Protein AF-A0A6G9ZBR4-F1 (afdb_monomer_lite)

Sequence (148 aa):
MLVAADGVGSAIRARRLPHARVVDSGIRLIYGRVPLTSELRGALPEVMFSVFNSIVGPGHRLVGIAPVQYREPPHIAASRLAPEVALEPAEDGLAATLAAAMTDAADGRPLPDALGAYEQSMIEEGFRMVRLSAANGTRTLAAEPLPE

Secondary structure (DSSP, 8-state):
-------TT-HHHHHH-TT------S-----------HHHHHHS-GGGGTS-EEEE-STT-EEEE-----SS-HHHHHHHH-TTS------THHHHHHHHHHHHHHTT--HHHHHHHHHHHHHHHHHHHHHHHHHHHHHHH-PPPPP-

Foldseek 3Di:
DDDFPPPPPTPCCCPPPVVDDDDDPVDDDQDFAADCDPVVVVVDDPVQQVDWDWDADPPRDIDIDHDDDDPDFVQVVCCVPPVLQDDDRPDRVLVVLVVVLVVCVVVPDPNVVSVVSSVVVCVVVVVVVVQSVQSSCCRPVVDDHDDD

Structure (mmCIF, N/CA/C/O backbone):
data_AF-A0A6G9ZBR4-F1
#
_entry.id   AF-A0A6G9ZBR4-F1
#
loop_
_atom_site.group_PDB
_atom_site.id
_atom_site.type_symbol
_atom_site.label_atom_id
_atom_site.label_alt_id
_atom_site.label_comp_id
_atom_site.label_asym_id
_atom_site.label_entity_id
_atom_site.label_seq_id
_atom_site.pdbx_PDB_ins_code
_atom_site.Cartn_x
_atom_site.Cartn_y
_atom_site.Cartn_z
_atom_site.occupancy
_atom_site.B_iso_or_equiv
_atom_site.auth_seq_id
_atom_site.auth_comp_id
_atom_site.auth_asym_id
_atom_site.auth_atom_id
_atom_site.pdbx_PDB_model_num
ATOM 1 N N . MET A 1 1 ? 17.440 -13.231 -21.142 1.00 80.31 1 MET A N 1
ATOM 2 C CA . MET A 1 1 ? 16.169 -13.499 -20.429 1.00 80.31 1 MET A CA 1
ATOM 3 C C . MET A 1 1 ? 15.408 -12.185 -20.324 1.00 80.31 1 MET A C 1
ATOM 5 O O . MET A 1 1 ? 16.062 -11.178 -20.102 1.00 80.31 1 MET A O 1
ATOM 9 N N . LEU A 1 2 ? 14.087 -12.174 -20.528 1.00 87.94 2 LEU A N 1
ATOM 10 C CA . LEU A 1 2 ? 13.245 -10.978 -20.376 1.00 87.94 2 LEU A CA 1
ATOM 11 C C . LEU A 1 2 ? 12.279 -11.197 -19.206 1.00 87.94 2 LEU A C 1
ATOM 13 O O . LEU A 1 2 ? 11.573 -12.203 -19.197 1.00 87.94 2 LEU A O 1
ATOM 17 N N . VAL A 1 3 ? 12.236 -10.256 -18.261 1.00 91.50 3 VAL A N 1
ATOM 18 C CA . VAL A 1 3 ? 11.276 -10.226 -17.146 1.00 91.50 3 VAL A CA 1
ATOM 19 C C . VAL A 1 3 ? 10.461 -8.940 -17.268 1.00 91.50 3 VAL A C 1
ATOM 21 O O . VAL A 1 3 ? 11.032 -7.855 -17.290 1.00 91.50 3 VAL A O 1
ATOM 24 N N . ALA A 1 4 ? 9.139 -9.059 -17.393 1.00 90.31 4 ALA A N 1
ATOM 25 C CA . ALA A 1 4 ? 8.232 -7.918 -17.509 1.00 90.31 4 ALA A CA 1
ATOM 26 C C . ALA A 1 4 ? 7.680 -7.545 -16.125 1.00 90.31 4 ALA A C 1
ATOM 28 O O . ALA A 1 4 ? 6.826 -8.250 -15.591 1.00 90.31 4 ALA A O 1
ATOM 29 N N . ALA A 1 5 ? 8.192 -6.456 -15.548 1.00 89.62 5 ALA A N 1
ATOM 30 C CA . ALA A 1 5 ? 7.747 -5.883 -14.274 1.00 89.62 5 ALA A CA 1
ATOM 31 C C . ALA A 1 5 ? 7.080 -4.502 -14.470 1.00 89.62 5 ALA A C 1
ATOM 33 O O . ALA A 1 5 ? 7.154 -3.637 -13.606 1.00 89.62 5 ALA A O 1
ATOM 34 N N . ASP A 1 6 ? 6.421 -4.292 -15.615 1.00 88.69 6 ASP A N 1
ATOM 35 C CA . ASP A 1 6 ? 5.806 -3.031 -16.066 1.00 88.69 6 ASP A CA 1
ATOM 36 C C . ASP A 1 6 ? 4.345 -2.836 -15.589 1.00 88.69 6 ASP A C 1
ATOM 38 O O . ASP A 1 6 ? 3.573 -2.069 -16.164 1.00 88.69 6 ASP A O 1
ATOM 42 N N . GLY A 1 7 ? 3.959 -3.522 -14.507 1.00 88.56 7 GLY A N 1
ATOM 43 C CA . GLY A 1 7 ? 2.717 -3.280 -13.765 1.00 88.56 7 GLY A CA 1
ATOM 44 C C . GLY A 1 7 ? 1.410 -3.700 -14.458 1.00 88.56 7 GLY A C 1
ATOM 45 O O . GLY A 1 7 ? 1.378 -4.415 -15.462 1.00 88.56 7 GLY A O 1
ATOM 46 N N . VAL A 1 8 ? 0.274 -3.263 -13.894 1.00 90.75 8 VAL A N 1
ATOM 47 C CA . VAL A 1 8 ? -1.073 -3.653 -14.366 1.00 90.75 8 VAL A CA 1
ATOM 48 C C . VAL A 1 8 ? -1.355 -3.184 -15.802 1.00 90.75 8 VAL A C 1
ATOM 50 O O . VAL A 1 8 ? -2.061 -3.870 -16.543 1.00 90.75 8 VAL A O 1
ATOM 53 N N . GLY A 1 9 ? -0.734 -2.084 -16.236 1.00 90.69 9 GLY A N 1
ATOM 54 C CA . GLY A 1 9 ? -0.820 -1.533 -17.593 1.00 90.69 9 GLY A CA 1
ATOM 55 C C . GLY A 1 9 ? 0.139 -2.151 -18.619 1.00 90.69 9 GLY A C 1
ATOM 56 O O . GLY A 1 9 ? 0.270 -1.599 -19.705 1.00 90.69 9 GLY A O 1
ATOM 57 N N . SER A 1 10 ? 0.803 -3.267 -18.293 1.00 94.88 10 SER A N 1
ATOM 58 C CA . SER A 1 10 ? 1.904 -3.853 -19.074 1.00 94.88 10 SER A CA 1
ATOM 59 C C . SER A 1 10 ? 1.690 -3.887 -20.596 1.00 94.88 10 SER A C 1
ATOM 61 O O . SER A 1 10 ? 0.825 -4.606 -21.120 1.00 94.88 10 SER A O 1
ATOM 63 N N . ALA A 1 11 ? 2.553 -3.169 -21.321 1.00 94.81 11 ALA A N 1
ATOM 64 C CA . ALA A 1 11 ? 2.604 -3.187 -22.782 1.00 94.81 11 ALA A CA 1
ATOM 65 C C . ALA A 1 11 ? 3.197 -4.507 -23.299 1.00 94.81 11 ALA A C 1
ATOM 67 O O . ALA A 1 11 ? 2.829 -4.989 -24.377 1.00 94.81 11 ALA A O 1
ATOM 68 N N . ILE A 1 12 ? 4.089 -5.128 -22.517 1.00 95.44 12 ILE A N 1
ATOM 69 C CA . ILE A 1 12 ? 4.671 -6.429 -22.855 1.00 95.44 12 ILE A CA 1
ATOM 70 C C . ILE A 1 12 ? 3.594 -7.515 -22.793 1.00 95.44 12 ILE A C 1
ATOM 72 O O . ILE A 1 12 ? 3.470 -8.293 -23.744 1.00 95.44 12 ILE A O 1
ATOM 76 N N . ARG A 1 13 ? 2.767 -7.540 -21.736 1.00 95.94 13 ARG A N 1
ATOM 77 C CA . ARG A 1 13 ? 1.631 -8.468 -21.616 1.00 95.94 13 ARG A CA 1
ATOM 78 C C . ARG A 1 13 ? 0.678 -8.316 -22.796 1.00 95.94 13 ARG A C 1
ATOM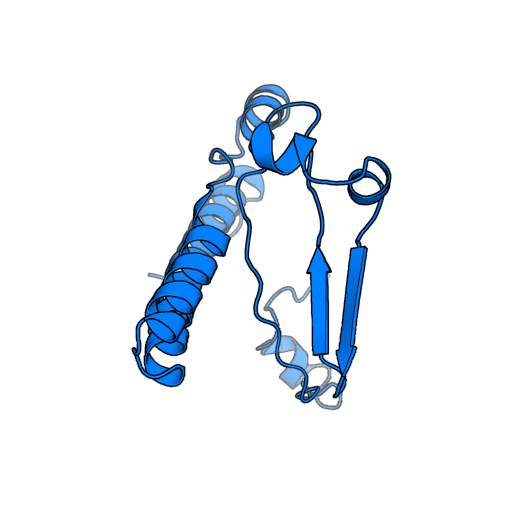 80 O O . ARG A 1 13 ? 0.313 -9.323 -23.393 1.00 95.94 13 ARG A O 1
ATOM 87 N N . ALA A 1 14 ? 0.338 -7.083 -23.180 1.00 95.25 14 ALA A N 1
ATOM 88 C CA . ALA A 1 14 ? -0.561 -6.827 -24.306 1.00 95.25 14 ALA A CA 1
ATOM 89 C C . ALA A 1 14 ? -0.072 -7.460 -25.625 1.00 95.25 14 ALA A C 1
ATOM 91 O O . ALA A 1 14 ? -0.885 -7.934 -26.415 1.00 95.25 14 ALA A O 1
ATOM 92 N N . ARG A 1 15 ? 1.250 -7.520 -25.852 1.00 95.25 15 ARG A N 1
ATOM 93 C CA . ARG A 1 15 ? 1.848 -8.124 -27.058 1.00 95.25 15 ARG A CA 1
ATOM 94 C C . ARG A 1 15 ? 2.095 -9.627 -26.941 1.00 95.25 15 ARG A C 1
ATOM 96 O O . ARG A 1 15 ? 1.969 -10.342 -27.929 1.00 95.25 15 ARG A O 1
ATOM 103 N N . ARG A 1 16 ? 2.517 -10.106 -25.768 1.00 95.94 16 ARG A N 1
ATOM 104 C CA . ARG A 1 16 ? 2.980 -11.493 -25.573 1.00 95.94 16 ARG A CA 1
ATOM 105 C C . ARG A 1 16 ? 1.887 -12.435 -25.077 1.00 95.94 16 ARG A C 1
ATOM 107 O O . ARG A 1 16 ? 1.945 -13.621 -25.379 1.00 95.94 16 ARG A O 1
ATOM 114 N N . LEU A 1 17 ? 0.904 -11.920 -24.343 1.00 95.81 17 LEU A N 1
ATOM 115 C CA . LEU A 1 17 ? -0.199 -12.674 -23.743 1.00 95.81 17 LEU A CA 1
ATOM 116 C C . LEU A 1 17 ? -1.531 -11.919 -23.929 1.00 95.81 17 LEU A C 1
ATOM 118 O O . LEU A 1 17 ? -2.180 -11.565 -22.946 1.00 95.81 17 LEU A O 1
ATOM 122 N N . PRO A 1 18 ? -1.982 -11.665 -25.172 1.00 94.50 18 PRO A N 1
ATOM 123 C CA . PRO A 1 18 ? -3.174 -10.844 -25.439 1.00 94.50 18 PRO A CA 1
ATOM 124 C C . PRO A 1 18 ? -4.484 -11.438 -24.886 1.00 94.50 18 PRO A C 1
ATOM 126 O O . PRO A 1 18 ? -5.484 -10.737 -24.728 1.00 94.50 18 PRO A O 1
ATOM 129 N N . HIS A 1 19 ? -4.493 -12.736 -24.584 1.00 96.19 19 HIS A N 1
ATOM 130 C CA . HIS A 1 19 ? -5.607 -13.422 -23.931 1.00 96.19 19 HIS A CA 1
ATOM 131 C C . HIS A 1 19 ? -5.650 -13.179 -22.409 1.00 96.19 19 HIS A C 1
ATOM 133 O O . HIS A 1 19 ? -6.713 -13.318 -21.810 1.00 96.19 19 HIS A O 1
ATOM 139 N N . ALA A 1 20 ? -4.536 -12.781 -21.782 1.00 94.75 20 ALA A N 1
ATOM 140 C CA . ALA A 1 20 ? -4.464 -12.450 -20.361 1.00 94.75 20 ALA A CA 1
ATOM 141 C C . ALA A 1 20 ? -4.936 -11.006 -20.130 1.00 94.75 20 ALA A C 1
ATOM 143 O O . ALA A 1 20 ? -4.165 -10.043 -20.199 1.00 94.75 20 ALA A O 1
ATOM 144 N N . ARG A 1 21 ? -6.240 -10.858 -19.892 1.00 92.69 21 ARG A N 1
ATOM 145 C CA . ARG A 1 21 ? -6.903 -9.560 -19.723 1.00 92.69 21 ARG A CA 1
ATOM 146 C C . ARG A 1 21 ? -6.948 -9.146 -18.255 1.00 92.69 21 ARG A C 1
ATOM 148 O O . ARG A 1 21 ? -7.127 -9.983 -17.376 1.00 92.69 21 ARG A O 1
ATOM 155 N N . VAL A 1 22 ? -6.831 -7.842 -18.011 1.00 93.38 22 VAL A N 1
ATOM 156 C CA . VAL A 1 22 ? -7.192 -7.248 -16.717 1.00 93.38 22 VAL A CA 1
ATOM 157 C C . VAL A 1 22 ? -8.712 -7.227 -16.639 1.00 93.38 22 VAL A C 1
ATOM 159 O O . VAL A 1 22 ? -9.372 -6.805 -17.588 1.00 93.38 22 VAL A O 1
ATOM 162 N N . VAL A 1 23 ? -9.256 -7.705 -15.527 1.00 93.69 23 VAL A N 1
ATOM 163 C CA . VAL A 1 23 ? -10.697 -7.772 -15.283 1.00 93.69 23 VAL A CA 1
ATOM 164 C C . VAL A 1 23 ? -10.975 -7.067 -13.963 1.00 93.69 23 VAL A C 1
ATOM 166 O O . VAL A 1 23 ? -10.297 -7.340 -12.973 1.00 93.69 23 VAL A O 1
ATOM 169 N N . ASP A 1 24 ? -11.947 -6.153 -13.957 1.00 90.56 24 ASP A N 1
ATOM 170 C CA . ASP A 1 24 ? -12.454 -5.557 -12.719 1.00 90.56 24 ASP A CA 1
ATOM 171 C C . ASP A 1 24 ? -13.207 -6.633 -11.930 1.00 90.56 24 ASP A C 1
ATOM 173 O O . ASP A 1 24 ? -14.145 -7.248 -12.438 1.00 90.56 24 ASP A O 1
ATOM 177 N N . SER A 1 25 ? -12.787 -6.873 -10.689 1.00 89.00 25 SER A N 1
ATOM 178 C CA . SER A 1 25 ? -13.421 -7.853 -9.805 1.00 89.00 25 SER A CA 1
ATOM 179 C C . SER A 1 25 ? -14.761 -7.373 -9.243 1.00 89.00 25 SER A C 1
ATOM 181 O O . SER A 1 25 ? -15.457 -8.147 -8.591 1.00 89.00 25 SER A O 1
ATOM 183 N N . GLY A 1 26 ? -15.107 -6.094 -9.428 1.00 85.19 26 GLY A N 1
ATOM 184 C CA . GLY A 1 26 ? -16.252 -5.450 -8.782 1.00 85.19 26 GLY A CA 1
ATOM 185 C C . GLY A 1 26 ? -16.031 -5.171 -7.290 1.00 85.19 26 GLY A C 1
ATOM 186 O O . GLY A 1 26 ? -16.868 -4.534 -6.654 1.00 85.19 26 GLY A O 1
ATOM 187 N N . ILE A 1 27 ? -14.899 -5.603 -6.725 1.00 82.50 27 ILE A N 1
ATOM 188 C CA . ILE A 1 27 ? -14.513 -5.319 -5.344 1.00 82.50 27 ILE A CA 1
ATOM 189 C C . ILE A 1 27 ? -13.912 -3.915 -5.298 1.00 82.50 27 ILE A C 1
ATOM 191 O O . ILE A 1 27 ? -13.142 -3.511 -6.174 1.00 82.50 27 ILE A O 1
ATOM 195 N N . ARG A 1 28 ? -14.264 -3.157 -4.263 1.00 81.12 28 ARG A N 1
ATOM 196 C CA . ARG A 1 28 ? -13.645 -1.871 -3.945 1.00 81.12 28 ARG A CA 1
ATOM 197 C C . ARG A 1 28 ? -12.993 -1.998 -2.578 1.00 81.12 28 ARG A C 1
ATOM 199 O O . ARG A 1 28 ? -13.621 -2.488 -1.643 1.00 81.12 28 ARG A O 1
ATOM 206 N N . LEU A 1 29 ? -11.732 -1.596 -2.488 1.00 78.44 29 LEU A N 1
ATOM 207 C CA . LEU A 1 29 ? -10.950 -1.630 -1.261 1.00 78.44 29 LEU A CA 1
ATOM 208 C C . LEU A 1 29 ? -10.503 -0.210 -0.940 1.00 78.44 29 LEU A C 1
ATOM 210 O O . LEU A 1 29 ? -9.862 0.437 -1.761 1.00 78.44 29 LEU A O 1
ATOM 214 N N . ILE A 1 30 ? -10.814 0.228 0.272 1.00 75.19 30 ILE A N 1
ATOM 215 C CA . ILE A 1 30 ? -10.229 1.418 0.876 1.00 75.19 30 ILE A CA 1
ATOM 216 C C . ILE A 1 30 ? -9.259 0.907 1.941 1.00 75.19 30 ILE A C 1
ATOM 218 O O . ILE A 1 30 ? -9.647 0.080 2.769 1.00 75.19 30 ILE A O 1
ATOM 222 N N . TYR A 1 31 ? -7.997 1.332 1.891 1.00 76.31 31 TYR A N 1
ATOM 223 C CA . TYR A 1 31 ? -6.954 0.838 2.789 1.00 76.31 31 TYR A CA 1
ATOM 224 C C . TYR A 1 31 ? -6.166 1.993 3.399 1.00 76.31 31 TYR A C 1
ATOM 226 O O . TYR A 1 31 ? -5.877 2.990 2.752 1.00 76.31 31 TYR A O 1
ATOM 234 N N . GLY A 1 32 ? -5.762 1.853 4.652 1.00 73.19 32 GLY A N 1
ATOM 235 C CA . GLY A 1 32 ? -4.931 2.850 5.308 1.00 73.19 32 GLY A CA 1
ATOM 236 C C . GLY A 1 32 ? -4.011 2.208 6.330 1.00 73.19 32 GLY A C 1
ATOM 237 O O . GLY A 1 32 ? -4.167 1.042 6.690 1.00 73.19 32 GLY A O 1
ATOM 238 N N . ARG A 1 33 ? -3.060 3.000 6.819 1.00 77.38 33 ARG A N 1
ATOM 239 C CA . ARG A 1 33 ? -2.169 2.647 7.924 1.00 77.38 33 ARG A CA 1
ATOM 240 C C . ARG A 1 33 ? -2.344 3.632 9.076 1.00 77.38 33 ARG A C 1
ATOM 242 O O . ARG A 1 33 ? -2.095 4.816 8.876 1.00 77.38 33 ARG A O 1
ATOM 249 N N . VAL A 1 34 ? -2.788 3.165 10.245 1.00 75.56 34 VAL A N 1
ATOM 250 C CA . VAL A 1 34 ? -2.850 3.982 11.475 1.00 75.56 34 VAL A CA 1
ATOM 251 C C . VAL A 1 34 ? -1.617 3.718 12.338 1.00 75.56 34 VAL A C 1
ATOM 253 O O . VAL A 1 34 ? -1.096 2.596 12.311 1.00 75.56 34 VAL A O 1
ATOM 256 N N . PRO A 1 35 ? -1.175 4.690 13.151 1.00 75.94 35 PRO A N 1
ATOM 257 C CA . PRO A 1 35 ? -0.185 4.440 14.190 1.00 75.94 35 PRO A CA 1
ATOM 258 C C . PRO A 1 35 ? -0.717 3.422 15.191 1.00 75.94 35 PRO A C 1
ATOM 260 O O . PRO A 1 35 ? -1.809 3.580 15.739 1.00 75.94 35 PRO A O 1
ATOM 263 N N . LEU A 1 36 ? 0.079 2.398 15.488 1.00 78.69 36 LEU A N 1
ATOM 264 C CA . LEU A 1 36 ? -0.198 1.516 16.615 1.00 78.69 36 LEU A CA 1
ATOM 265 C C . LEU A 1 36 ? 0.289 2.187 17.907 1.00 78.69 36 LEU A C 1
ATOM 267 O O . LEU A 1 36 ? 1.365 1.871 18.415 1.00 78.69 36 LEU A O 1
ATOM 271 N N . THR A 1 37 ? -0.488 3.149 18.407 1.00 82.38 37 THR A N 1
ATOM 272 C CA . THR A 1 37 ? -0.211 3.825 19.683 1.00 82.38 37 THR A CA 1
ATOM 273 C C . THR A 1 37 ? -0.283 2.841 20.853 1.00 82.38 37 THR A C 1
ATOM 275 O O . THR A 1 37 ? -0.832 1.743 20.735 1.00 82.38 37 THR A O 1
ATOM 278 N N . SER A 1 38 ? 0.257 3.222 22.013 1.00 83.38 38 SER 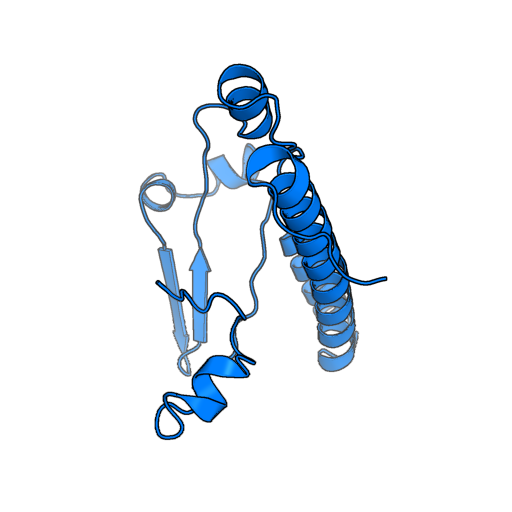A N 1
ATOM 279 C CA . SER A 1 38 ? 0.113 2.434 23.246 1.00 83.38 38 SER A CA 1
ATOM 280 C C . SER A 1 38 ? -1.356 2.212 23.619 1.00 83.38 38 SER A C 1
ATOM 282 O O . SER A 1 38 ? -1.719 1.115 24.036 1.00 83.38 38 SER A O 1
ATOM 284 N N . GLU A 1 39 ? -2.195 3.226 23.412 1.00 85.88 39 GLU A N 1
ATOM 285 C CA . GLU A 1 39 ? -3.642 3.163 23.616 1.00 85.88 39 GLU A CA 1
ATOM 286 C C . GLU A 1 39 ? -4.307 2.154 22.672 1.00 85.88 39 GLU A C 1
ATOM 288 O O . GLU A 1 39 ? -4.961 1.222 23.139 1.00 85.88 39 GLU A O 1
ATOM 293 N N . LEU A 1 40 ? -4.074 2.267 21.357 1.00 82.06 40 LEU A N 1
ATOM 294 C CA . LEU A 1 40 ? -4.637 1.330 20.381 1.00 82.06 40 LEU A CA 1
ATOM 295 C C . LEU A 1 40 ? -4.119 -0.093 20.613 1.00 82.06 40 LEU A C 1
ATOM 297 O O . LEU A 1 40 ? -4.869 -1.054 20.477 1.00 82.06 40 LEU A O 1
ATOM 301 N N . ARG A 1 41 ? -2.853 -0.245 21.020 1.00 84.50 41 ARG A N 1
ATOM 302 C CA . ARG A 1 41 ? -2.305 -1.550 21.397 1.00 84.50 41 ARG A CA 1
ATOM 303 C C . ARG A 1 41 ? -3.042 -2.145 22.597 1.00 84.50 41 ARG A C 1
ATOM 305 O O . ARG A 1 41 ? -3.359 -3.326 22.559 1.00 84.50 41 ARG A O 1
ATOM 312 N N . GLY A 1 42 ? -3.306 -1.351 23.634 1.00 87.44 42 GLY A N 1
ATOM 313 C CA . GLY A 1 42 ? -4.027 -1.802 24.828 1.00 87.44 42 GLY A CA 1
ATOM 314 C C . GLY A 1 42 ? -5.505 -2.115 24.578 1.00 87.44 42 GLY A C 1
ATOM 315 O O . GLY A 1 42 ? -6.077 -2.945 25.278 1.00 87.44 42 GLY A O 1
ATOM 316 N N . ALA A 1 43 ? -6.114 -1.482 23.573 1.00 86.94 43 ALA A N 1
ATOM 317 C CA . ALA A 1 43 ? -7.512 -1.694 23.204 1.00 86.94 43 ALA A CA 1
ATOM 318 C C . ALA A 1 43 ? -7.755 -2.972 22.376 1.00 86.94 43 ALA A C 1
ATOM 320 O O . ALA A 1 43 ? -8.897 -3.422 22.266 1.00 86.94 43 ALA A O 1
ATOM 321 N N . LEU A 1 44 ? -6.711 -3.555 21.776 1.00 84.50 44 LEU A N 1
ATOM 322 C CA . LEU A 1 44 ? -6.833 -4.713 20.891 1.00 84.50 44 LEU A CA 1
ATOM 323 C C . LEU A 1 44 ? -6.493 -6.026 21.622 1.00 84.50 44 LEU A C 1
ATOM 325 O O . LEU A 1 44 ? -5.474 -6.101 22.310 1.00 84.50 44 LEU A O 1
ATOM 329 N N . PRO A 1 45 ? -7.289 -7.099 21.439 1.00 86.25 45 PRO A N 1
ATOM 330 C CA . PRO A 1 45 ? -6.946 -8.429 21.933 1.00 86.25 45 PRO A CA 1
ATOM 331 C C . PRO A 1 45 ? -5.599 -8.919 21.391 1.00 86.25 45 PRO A C 1
ATOM 333 O O . PRO A 1 45 ? -5.308 -8.752 20.207 1.00 86.25 45 PRO A O 1
ATOM 336 N N . GLU A 1 46 ? -4.816 -9.615 22.221 1.00 84.88 46 GLU A N 1
ATOM 337 C CA . GLU A 1 46 ? -3.471 -10.088 21.853 1.00 84.88 46 GLU A CA 1
ATOM 338 C C . GLU A 1 46 ? -3.465 -10.945 20.572 1.00 84.88 46 GLU A C 1
ATOM 340 O O . GLU A 1 46 ? -2.587 -10.803 19.720 1.00 84.88 46 GLU A O 1
ATOM 345 N N . VAL A 1 47 ? -4.505 -11.764 20.371 1.00 84.56 47 VAL A N 1
ATOM 346 C CA . VAL A 1 47 ? -4.670 -12.599 19.169 1.00 84.56 47 VAL A CA 1
ATOM 347 C C . VAL A 1 47 ? -4.671 -11.788 17.868 1.00 84.56 47 VAL A C 1
ATOM 349 O O . VAL A 1 47 ? -4.183 -12.278 16.848 1.00 84.56 47 VAL A O 1
ATOM 352 N N . MET A 1 48 ? -5.133 -10.532 17.894 1.00 83.44 48 MET A N 1
ATOM 353 C CA . MET A 1 48 ? -5.181 -9.693 16.695 1.00 83.44 48 MET A CA 1
ATOM 354 C C . MET A 1 48 ? -3.787 -9.326 16.182 1.00 83.44 48 MET A C 1
ATOM 356 O O . MET A 1 48 ? -3.632 -9.030 15.003 1.00 83.44 48 MET A O 1
ATOM 360 N N . PHE A 1 49 ? -2.753 -9.406 17.018 1.00 82.88 49 PHE A N 1
ATOM 361 C CA . PHE A 1 49 ? -1.375 -9.128 16.615 1.00 82.88 49 PHE A CA 1
ATOM 362 C C . PHE A 1 49 ? -0.667 -10.317 15.956 1.00 82.88 49 PHE A C 1
ATOM 364 O O . PHE A 1 49 ? 0.480 -10.175 15.535 1.00 82.88 49 PHE A O 1
ATOM 371 N N . SER A 1 50 ? -1.319 -11.481 15.873 1.00 77.56 50 SER A N 1
ATOM 372 C CA . SER A 1 50 ? -0.699 -12.714 15.372 1.00 77.56 50 SER A CA 1
ATOM 373 C C . SER A 1 50 ? -0.966 -12.992 13.888 1.00 77.56 50 SER A C 1
ATOM 375 O O . SER A 1 50 ? -0.173 -13.675 13.241 1.00 77.56 50 SER A O 1
ATOM 377 N N . VAL A 1 51 ? -2.064 -12.464 13.337 1.00 75.81 51 VAL A N 1
ATOM 378 C CA . VAL A 1 51 ? -2.556 -12.772 11.985 1.00 75.81 51 VAL A CA 1
ATOM 379 C C . VAL A 1 51 ? -3.293 -11.582 11.368 1.00 75.81 51 VAL A C 1
ATOM 381 O O . VAL A 1 51 ? -3.640 -10.621 12.051 1.00 75.81 51 VAL A O 1
ATOM 384 N N . PHE A 1 52 ? -3.572 -11.661 10.065 1.00 81.75 52 PHE A N 1
ATOM 385 C CA . PHE A 1 52 ? -4.557 -10.793 9.420 1.00 81.75 52 PHE A CA 1
ATOM 386 C C . PHE A 1 52 ? -5.953 -11.085 9.986 1.00 81.75 52 PHE A C 1
ATOM 388 O O . PHE A 1 52 ? -6.413 -12.226 9.951 1.00 81.75 52 PHE A O 1
ATOM 395 N N . ASN A 1 53 ? -6.633 -10.052 10.478 1.00 84.31 53 ASN A N 1
ATOM 396 C CA . ASN A 1 53 ? -7.973 -10.157 11.045 1.00 84.31 53 ASN A CA 1
ATOM 397 C C . ASN A 1 53 ? -9.000 -9.617 10.061 1.00 84.31 53 ASN A C 1
ATOM 399 O O . ASN A 1 53 ? -8.735 -8.679 9.312 1.00 84.31 53 ASN A O 1
ATOM 403 N N . SER A 1 54 ? -10.192 -10.198 10.080 1.00 85.75 54 SER A N 1
ATOM 404 C CA . SER A 1 54 ? -11.289 -9.822 9.197 1.00 85.75 54 SER A CA 1
ATOM 405 C C . SER A 1 54 ? -12.579 -9.689 9.985 1.00 85.75 54 SER A C 1
ATOM 407 O O . SER A 1 54 ? -13.004 -10.635 10.643 1.00 85.75 54 SER A O 1
ATOM 409 N N . ILE A 1 55 ? -13.213 -8.525 9.884 1.00 84.00 55 ILE A N 1
ATOM 410 C CA . ILE A 1 55 ? -14.569 -8.286 10.374 1.00 84.00 55 ILE A CA 1
ATOM 411 C C . ILE A 1 55 ? -15.487 -8.274 9.155 1.00 84.00 55 ILE A C 1
ATOM 413 O O . ILE A 1 55 ? -15.363 -7.408 8.287 1.00 84.00 55 ILE A O 1
ATOM 417 N N . VAL A 1 56 ? -16.388 -9.252 9.077 1.00 87.38 56 VAL A N 1
ATOM 418 C CA . VAL A 1 56 ? -17.341 -9.396 7.969 1.00 87.38 56 VAL A CA 1
ATOM 419 C C . VAL A 1 56 ? -18.678 -8.789 8.378 1.00 87.38 56 VAL A C 1
ATOM 421 O O . VAL A 1 56 ? -19.288 -9.208 9.358 1.00 87.38 56 VAL A O 1
ATOM 424 N N . GLY A 1 57 ? -19.129 -7.799 7.616 1.00 83.06 57 GLY A N 1
ATOM 425 C CA . GLY A 1 57 ? -20.446 -7.188 7.735 1.00 83.06 57 GLY A CA 1
ATOM 426 C C . GLY A 1 57 ? -21.429 -7.696 6.671 1.00 83.06 57 GLY A C 1
ATOM 427 O O . GLY A 1 57 ? -21.061 -8.449 5.764 1.00 83.06 57 GLY A O 1
ATOM 428 N N . PRO A 1 58 ? -22.699 -7.270 6.742 1.00 84.69 58 PRO A N 1
ATOM 429 C CA . PRO A 1 58 ? -23.701 -7.605 5.734 1.00 84.69 58 PRO A CA 1
ATOM 430 C C . PRO A 1 58 ? -23.331 -7.045 4.350 1.00 84.69 58 PRO A C 1
ATOM 432 O O . PRO A 1 58 ? -22.604 -6.057 4.228 1.00 84.69 58 PRO A O 1
ATOM 435 N N . GLY A 1 59 ? -23.857 -7.666 3.290 1.00 82.38 59 GLY A N 1
ATOM 436 C CA . GLY A 1 59 ? -23.655 -7.204 1.910 1.00 82.38 59 GLY A CA 1
ATOM 437 C C . GLY A 1 59 ? -22.218 -7.352 1.401 1.00 82.38 59 GLY A C 1
ATOM 438 O O . GLY A 1 59 ? -21.760 -6.503 0.644 1.00 82.38 59 GLY A O 1
ATOM 439 N N . HIS A 1 60 ? -21.504 -8.397 1.839 1.00 78.44 60 HIS A N 1
ATOM 440 C CA . HIS A 1 60 ? -20.111 -8.686 1.458 1.00 78.44 60 HIS A CA 1
ATOM 441 C C . HIS A 1 60 ? -19.109 -7.572 1.808 1.00 78.44 60 HIS A C 1
ATOM 443 O O . HIS A 1 60 ? -18.061 -7.447 1.177 1.00 78.44 60 HIS A O 1
ATOM 449 N N . ARG A 1 61 ? -19.414 -6.761 2.828 1.00 81.00 61 ARG A N 1
ATOM 450 C CA . ARG A 1 61 ? -18.510 -5.722 3.330 1.00 81.00 61 ARG A CA 1
ATOM 451 C C . ARG A 1 61 ? -17.512 -6.335 4.304 1.00 81.00 61 ARG A C 1
ATOM 453 O O . ARG A 1 61 ? -17.902 -7.079 5.199 1.00 81.00 61 ARG A O 1
ATOM 460 N N . LEU A 1 62 ? -16.237 -6.000 4.143 1.00 85.88 62 LEU A N 1
ATOM 461 C CA . LEU A 1 62 ? -15.150 -6.520 4.964 1.00 85.88 62 LEU A CA 1
ATOM 462 C C . LEU A 1 62 ? -14.269 -5.376 5.459 1.00 85.88 62 LEU A C 1
ATOM 464 O O . LEU A 1 62 ? -13.888 -4.511 4.674 1.00 85.88 62 LEU A O 1
ATOM 468 N N . VAL A 1 63 ? -13.890 -5.427 6.734 1.00 84.38 63 VAL A N 1
ATOM 469 C CA . VAL A 1 63 ? -12.778 -4.641 7.276 1.00 84.38 63 VAL A CA 1
ATOM 470 C C . VAL A 1 63 ? -11.643 -5.595 7.618 1.00 84.38 63 VAL A C 1
ATOM 472 O O . VAL A 1 63 ? -11.786 -6.464 8.479 1.00 84.38 63 VAL A O 1
ATOM 475 N N . GLY A 1 64 ? -10.526 -5.445 6.909 1.00 84.94 64 GLY A N 1
ATOM 476 C CA . GLY A 1 64 ? -9.282 -6.153 7.185 1.00 84.94 64 GLY A CA 1
ATOM 477 C C . GLY A 1 64 ? -8.400 -5.342 8.128 1.00 84.94 64 GLY A C 1
ATOM 478 O O . GLY A 1 64 ? -8.174 -4.160 7.884 1.00 84.94 64 GLY A O 1
ATOM 479 N N . ILE A 1 65 ? -7.884 -5.968 9.184 1.00 82.31 65 ILE A N 1
ATOM 480 C CA . ILE A 1 65 ? -6.966 -5.338 10.138 1.00 82.31 65 ILE A CA 1
ATOM 481 C C . ILE A 1 65 ? -5.695 -6.179 10.215 1.00 82.31 65 ILE A C 1
ATOM 483 O O . ILE A 1 65 ? -5.729 -7.349 10.601 1.00 82.31 65 ILE A O 1
ATOM 487 N N . ALA A 1 66 ? -4.566 -5.560 9.878 1.00 83.75 66 ALA A N 1
ATOM 488 C CA . ALA A 1 66 ? -3.241 -6.165 9.937 1.00 83.75 66 ALA A CA 1
ATOM 489 C C . ALA A 1 66 ? -2.320 -5.339 10.844 1.00 83.75 66 ALA A C 1
ATOM 491 O O . ALA A 1 66 ? -1.695 -4.387 10.369 1.00 83.75 66 ALA A O 1
ATOM 492 N N . PRO A 1 67 ? -2.215 -5.662 12.143 1.00 81.12 67 PRO A N 1
ATOM 493 C CA . PRO A 1 67 ? -1.236 -5.011 12.998 1.00 81.12 67 PRO A CA 1
ATOM 494 C C . PRO A 1 67 ? 0.180 -5.386 12.553 1.00 81.12 67 PRO A C 1
ATOM 496 O O . PRO A 1 67 ? 0.536 -6.561 12.506 1.00 81.12 67 PRO A O 1
ATOM 499 N N . VAL A 1 68 ? 1.001 -4.384 12.244 1.00 80.75 68 VAL A N 1
ATOM 500 C CA . VAL A 1 68 ? 2.409 -4.581 11.881 1.00 80.75 68 VAL A CA 1
ATOM 501 C C . VAL A 1 68 ? 3.281 -4.095 13.027 1.00 80.75 68 VAL A C 1
ATOM 503 O O . VAL A 1 68 ? 3.231 -2.929 13.413 1.00 80.75 68 VAL A O 1
ATOM 506 N N . GLN A 1 69 ? 4.091 -5.000 13.568 1.00 79.06 69 GLN A N 1
ATOM 507 C CA . GLN A 1 69 ? 5.051 -4.700 14.622 1.00 79.06 69 GLN A CA 1
ATOM 508 C C . GLN A 1 69 ? 6.432 -5.133 14.165 1.00 79.06 69 GLN A C 1
ATOM 510 O O . GLN A 1 69 ? 6.731 -6.323 14.066 1.00 79.06 69 GLN A O 1
ATOM 515 N N . TYR A 1 70 ? 7.282 -4.155 13.885 1.00 81.75 70 TYR A N 1
ATOM 516 C CA . TYR A 1 70 ? 8.672 -4.441 13.585 1.00 81.75 70 TYR A CA 1
ATOM 517 C C . TYR A 1 70 ? 9.449 -4.659 14.883 1.00 81.75 70 TYR A C 1
ATOM 519 O O . TYR A 1 70 ? 9.280 -3.918 15.850 1.00 81.75 70 TYR A O 1
ATOM 527 N N . ARG A 1 71 ? 10.322 -5.670 14.893 1.00 84.88 71 ARG A N 1
ATOM 528 C CA . ARG A 1 71 ? 11.246 -5.921 16.014 1.00 84.88 71 ARG A CA 1
ATOM 529 C C . ARG A 1 71 ? 12.250 -4.780 16.192 1.00 84.88 71 ARG A C 1
ATOM 531 O O . ARG A 1 71 ? 12.659 -4.492 17.308 1.00 84.88 71 ARG A O 1
ATOM 538 N N . GLU A 1 72 ? 12.631 -4.153 15.086 1.00 88.44 72 GLU A N 1
ATOM 539 C CA . GLU A 1 72 ? 13.448 -2.945 15.002 1.00 88.44 72 GLU A CA 1
ATOM 540 C C . GLU A 1 72 ? 12.865 -2.056 13.891 1.00 88.44 72 GLU A C 1
ATOM 542 O O . GLU A 1 72 ? 12.336 -2.596 12.915 1.00 88.44 72 GLU A O 1
ATOM 547 N N . PRO A 1 73 ? 12.925 -0.718 13.988 1.00 87.75 73 PRO A N 1
ATOM 548 C CA . PRO A 1 73 ? 12.426 0.140 12.919 1.00 87.75 73 PRO A CA 1
ATOM 549 C C . PRO A 1 73 ? 13.125 -0.164 11.576 1.00 87.75 73 PRO A C 1
ATOM 551 O O . PRO A 1 73 ? 14.358 -0.218 11.549 1.00 87.75 73 PRO A O 1
ATOM 554 N N . PRO A 1 74 ? 12.392 -0.319 10.452 1.00 89.00 74 PRO A N 1
ATOM 555 C CA . PRO A 1 74 ? 12.987 -0.727 9.175 1.00 89.00 74 PRO A CA 1
ATOM 556 C C . PRO A 1 74 ? 14.135 0.163 8.688 1.00 89.00 74 PRO A C 1
ATOM 558 O O . PRO A 1 74 ? 15.116 -0.350 8.161 1.00 89.00 74 PRO A O 1
ATOM 561 N N . HIS A 1 75 ? 14.060 1.478 8.910 1.00 89.56 75 HIS A N 1
ATOM 562 C CA . HIS A 1 75 ? 15.133 2.407 8.542 1.00 89.56 75 HIS A CA 1
ATOM 563 C C . HIS A 1 75 ? 16.423 2.179 9.346 1.00 89.56 75 HIS A C 1
ATOM 565 O O . HIS A 1 75 ? 17.514 2.323 8.807 1.00 89.56 75 HIS A O 1
ATOM 571 N N . ILE A 1 76 ? 16.322 1.754 10.610 1.00 92.06 76 ILE A N 1
ATOM 572 C CA . ILE A 1 76 ? 17.488 1.393 11.430 1.00 92.06 76 ILE A CA 1
ATOM 573 C C . ILE A 1 76 ? 18.103 0.084 10.932 1.00 92.06 76 ILE A C 1
ATOM 575 O O . ILE A 1 76 ? 19.323 -0.013 10.792 1.00 92.06 76 ILE A O 1
ATOM 579 N N . ALA A 1 77 ? 17.262 -0.906 10.618 1.00 92.50 77 ALA A N 1
ATOM 580 C CA . ALA A 1 77 ? 17.712 -2.162 10.024 1.00 92.50 77 ALA A CA 1
ATOM 581 C C . ALA A 1 77 ? 18.438 -1.919 8.692 1.00 92.50 77 ALA A C 1
ATOM 583 O O . ALA A 1 77 ? 19.525 -2.456 8.479 1.00 92.50 77 ALA A O 1
ATOM 584 N N . ALA A 1 78 ? 17.868 -1.072 7.828 1.00 92.75 78 ALA A N 1
ATOM 585 C CA . ALA A 1 78 ? 18.446 -0.703 6.541 1.00 92.75 78 ALA A CA 1
ATOM 586 C C . ALA A 1 78 ? 19.802 -0.011 6.704 1.00 92.75 78 ALA A C 1
ATOM 588 O O . ALA A 1 78 ? 20.768 -0.473 6.115 1.00 92.75 78 ALA A O 1
ATOM 589 N N . SER A 1 79 ? 19.933 0.983 7.587 1.00 91.94 79 SER A N 1
ATOM 590 C CA . SER A 1 79 ? 21.226 1.642 7.840 1.00 91.94 79 SER A CA 1
ATOM 591 C C . SER A 1 79 ? 22.343 0.673 8.242 1.00 91.94 79 SER A C 1
ATOM 593 O O . SER A 1 79 ? 23.513 0.933 7.974 1.00 91.94 79 SER A O 1
ATOM 595 N N . ARG A 1 80 ? 22.001 -0.449 8.888 1.00 93.88 80 ARG A N 1
ATOM 596 C CA . ARG A 1 80 ? 22.963 -1.484 9.291 1.00 93.88 80 ARG A CA 1
ATOM 597 C C . ARG A 1 80 ? 23.220 -2.536 8.208 1.00 93.88 80 ARG A C 1
ATOM 599 O O . ARG A 1 80 ? 24.335 -3.041 8.129 1.00 93.88 80 ARG A O 1
ATOM 606 N N . LEU A 1 81 ? 22.196 -2.930 7.452 1.00 94.62 81 LEU A N 1
ATOM 607 C CA . LEU A 1 81 ? 22.241 -4.085 6.542 1.00 94.62 81 LEU A CA 1
ATOM 608 C C . LEU A 1 81 ? 22.396 -3.713 5.063 1.00 94.62 81 LEU A C 1
ATOM 610 O O . LEU A 1 81 ? 22.925 -4.513 4.299 1.00 94.62 81 LEU A O 1
ATOM 614 N N . ALA A 1 82 ? 21.906 -2.543 4.670 1.00 93.06 82 ALA A N 1
ATOM 615 C CA . ALA A 1 82 ? 21.890 -2.025 3.306 1.00 93.06 82 ALA A CA 1
ATOM 616 C C . ALA A 1 82 ? 21.889 -0.480 3.351 1.00 93.06 82 ALA A C 1
ATOM 618 O O . ALA A 1 82 ? 20.868 0.140 3.038 1.00 93.06 82 ALA A O 1
ATOM 619 N N . PRO A 1 83 ? 22.986 0.158 3.809 1.00 90.44 83 PRO A N 1
ATOM 620 C CA . PRO A 1 83 ? 23.062 1.613 4.000 1.00 90.44 83 PRO A CA 1
ATOM 621 C C . PRO A 1 83 ? 22.823 2.423 2.716 1.00 90.44 83 PRO A C 1
ATOM 623 O O . PRO A 1 83 ? 22.478 3.601 2.771 1.00 90.44 83 PRO A O 1
ATOM 626 N N . GLU A 1 84 ? 22.986 1.801 1.553 1.00 91.06 84 GLU A N 1
ATOM 627 C CA . GLU A 1 84 ? 22.678 2.355 0.240 1.00 91.06 84 GLU A CA 1
ATOM 628 C C . GLU A 1 84 ? 21.170 2.462 -0.054 1.00 91.06 84 GLU A C 1
ATOM 630 O O . GLU A 1 84 ? 20.781 3.178 -0.982 1.00 91.06 84 GLU A O 1
ATOM 635 N N . VAL A 1 85 ? 20.316 1.783 0.723 1.00 91.38 85 VAL A N 1
ATOM 636 C CA . VAL A 1 85 ? 18.852 1.861 0.640 1.00 91.38 85 VAL A CA 1
ATOM 637 C C . VAL A 1 85 ? 18.352 2.937 1.597 1.00 91.38 85 VAL A C 1
ATOM 639 O O . VAL A 1 85 ? 18.523 2.855 2.810 1.00 91.38 85 VAL A O 1
ATOM 642 N N . ALA A 1 86 ? 17.651 3.925 1.050 1.00 86.50 86 ALA A N 1
ATOM 643 C CA . ALA A 1 86 ? 16.981 4.935 1.851 1.00 86.50 86 ALA A CA 1
ATOM 644 C C . ALA A 1 86 ? 15.576 4.433 2.186 1.00 86.50 86 ALA A C 1
ATOM 646 O O . ALA A 1 86 ? 14.730 4.308 1.296 1.00 86.50 86 ALA A O 1
ATOM 647 N N . LEU A 1 87 ? 15.337 4.139 3.461 1.00 87.06 87 LEU A N 1
ATOM 648 C CA . LEU A 1 87 ? 13.996 3.934 3.993 1.00 87.06 87 LEU A CA 1
ATOM 649 C C . LEU A 1 87 ? 13.665 5.104 4.907 1.00 87.06 87 LEU A C 1
ATOM 651 O O . LEU A 1 87 ? 14.394 5.383 5.858 1.00 87.06 87 LEU A O 1
ATOM 655 N N . GLU A 1 88 ? 12.554 5.767 4.625 1.00 82.75 88 GLU A N 1
ATOM 656 C CA . GLU A 1 88 ? 11.997 6.742 5.551 1.00 82.75 88 GLU A CA 1
ATOM 657 C C . GLU A 1 88 ? 11.387 6.014 6.760 1.00 82.75 88 GLU A C 1
ATOM 659 O O . GLU A 1 88 ? 10.990 4.841 6.659 1.00 82.75 88 GLU A O 1
ATOM 664 N N . PRO A 1 89 ? 11.306 6.671 7.930 1.00 75.94 89 PRO A N 1
ATOM 665 C CA . PRO A 1 89 ? 10.447 6.199 9.003 1.00 75.94 89 PRO A CA 1
ATOM 666 C C . PRO A 1 89 ? 9.054 5.936 8.433 1.00 75.94 89 PRO A C 1
ATOM 668 O O . PRO A 1 89 ? 8.526 6.754 7.687 1.00 75.94 89 PRO A O 1
ATOM 671 N N . ALA A 1 90 ? 8.471 4.777 8.738 1.00 67.44 90 ALA A N 1
ATOM 672 C CA . ALA A 1 90 ? 7.158 4.451 8.208 1.00 67.44 90 ALA A CA 1
ATOM 673 C C . ALA A 1 90 ? 6.152 5.504 8.704 1.00 67.44 90 ALA A C 1
ATOM 675 O O . ALA A 1 90 ? 5.912 5.585 9.909 1.00 67.44 90 ALA A O 1
ATOM 676 N N . GLU A 1 91 ? 5.616 6.310 7.782 1.00 61.16 91 GLU A N 1
ATOM 677 C CA . GLU A 1 91 ? 4.810 7.487 8.109 1.00 61.16 91 GLU A CA 1
ATOM 678 C C . GLU A 1 91 ? 3.351 7.159 8.403 1.00 61.16 91 GLU A C 1
ATOM 680 O O . GLU A 1 91 ? 2.694 6.329 7.765 1.00 61.16 91 GLU A O 1
ATOM 685 N N . ASP A 1 92 ? 2.846 7.801 9.443 1.00 61.31 92 ASP A N 1
ATOM 686 C CA . ASP A 1 92 ? 1.558 7.595 10.111 1.00 61.31 92 ASP A CA 1
ATOM 687 C C . ASP A 1 92 ? 0.333 8.047 9.293 1.00 61.31 92 ASP A C 1
ATOM 689 O O . ASP A 1 92 ? -0.806 7.919 9.740 1.00 61.31 92 ASP A O 1
ATOM 693 N N . GLY A 1 93 ? 0.565 8.569 8.085 1.00 57.91 93 GLY A N 1
ATOM 694 C CA . GLY A 1 93 ? -0.393 9.398 7.360 1.00 57.91 93 GLY A CA 1
ATOM 695 C C . GLY A 1 93 ? -1.579 8.658 6.745 1.00 57.91 93 GLY A C 1
ATOM 696 O O . GLY A 1 93 ? -2.692 9.159 6.807 1.00 57.91 93 GLY A O 1
ATOM 697 N N . LEU A 1 94 ? -1.398 7.459 6.180 1.00 61.91 94 LEU A N 1
ATOM 698 C CA . LEU A 1 94 ? -2.391 6.902 5.242 1.00 61.91 94 LEU A CA 1
ATOM 699 C C . LEU A 1 94 ? -3.775 6.623 5.858 1.00 61.91 94 LEU A C 1
ATOM 701 O O . LEU A 1 94 ? -4.794 6.911 5.233 1.00 61.91 94 LEU A O 1
ATOM 705 N N . ALA A 1 95 ? -3.855 6.065 7.070 1.00 64.38 95 ALA A N 1
ATOM 706 C CA . ALA A 1 95 ? -5.156 5.922 7.728 1.00 64.38 95 ALA A CA 1
ATOM 707 C C . ALA A 1 95 ? -5.558 7.148 8.538 1.00 64.38 95 ALA A C 1
ATOM 709 O O . ALA A 1 95 ? -6.740 7.271 8.831 1.00 64.38 95 ALA A O 1
ATOM 710 N N . ALA A 1 96 ? -4.636 8.048 8.884 1.00 65.81 96 ALA A N 1
ATOM 711 C CA . ALA A 1 96 ? -5.028 9.351 9.405 1.00 65.81 96 ALA A CA 1
ATOM 712 C C . ALA A 1 96 ? -5.802 10.134 8.329 1.00 65.81 96 ALA A C 1
ATOM 714 O O . ALA A 1 96 ? -6.859 10.680 8.626 1.00 65.81 96 ALA A O 1
ATOM 715 N N . THR A 1 97 ? -5.363 10.085 7.065 1.00 72.31 97 THR A N 1
ATOM 716 C CA . THR A 1 97 ? -6.086 10.662 5.921 1.00 72.31 97 THR A CA 1
ATOM 717 C C . THR A 1 97 ? -7.438 9.984 5.708 1.00 72.31 97 THR A C 1
ATOM 719 O O . THR A 1 97 ? -8.435 10.664 5.477 1.00 72.31 97 THR A O 1
ATOM 722 N N . LEU A 1 98 ? -7.505 8.652 5.824 1.00 75.38 98 LEU A N 1
ATOM 723 C CA . LEU A 1 98 ? -8.778 7.930 5.742 1.00 75.38 98 LEU A CA 1
ATOM 724 C C . LEU A 1 98 ? -9.721 8.312 6.888 1.00 75.38 98 LEU A C 1
ATOM 726 O O . LEU A 1 98 ? -10.887 8.605 6.649 1.00 75.38 98 LEU A O 1
ATOM 730 N N . ALA A 1 99 ? -9.224 8.324 8.125 1.00 72.56 99 ALA A N 1
ATOM 731 C CA . ALA A 1 99 ? -9.997 8.709 9.297 1.00 72.56 99 ALA A CA 1
ATOM 732 C C . ALA A 1 99 ? -10.504 10.149 9.168 1.00 72.56 99 ALA A C 1
ATOM 734 O O . ALA A 1 99 ? -11.679 10.385 9.410 1.00 72.56 99 ALA A O 1
ATOM 735 N N . ALA A 1 100 ? -9.666 11.082 8.708 1.00 75.62 100 ALA A N 1
ATOM 736 C CA . ALA A 1 100 ? -10.068 12.458 8.436 1.00 75.62 100 ALA A CA 1
ATOM 737 C C . ALA A 1 100 ? -11.188 12.527 7.388 1.00 75.62 100 ALA A C 1
ATOM 739 O O . ALA A 1 100 ? -12.205 13.164 7.633 1.00 75.62 100 ALA A O 1
ATOM 740 N N . ALA A 1 101 ? -11.066 11.806 6.269 1.00 78.94 101 ALA A N 1
ATOM 741 C CA . ALA A 1 101 ? -12.119 11.761 5.256 1.00 78.94 101 ALA A CA 1
ATOM 742 C C . ALA A 1 101 ? -13.425 11.135 5.778 1.00 78.94 101 ALA A C 1
ATOM 744 O O . ALA A 1 101 ? -14.516 11.582 5.428 1.00 78.94 101 ALA A O 1
ATOM 745 N N . MET 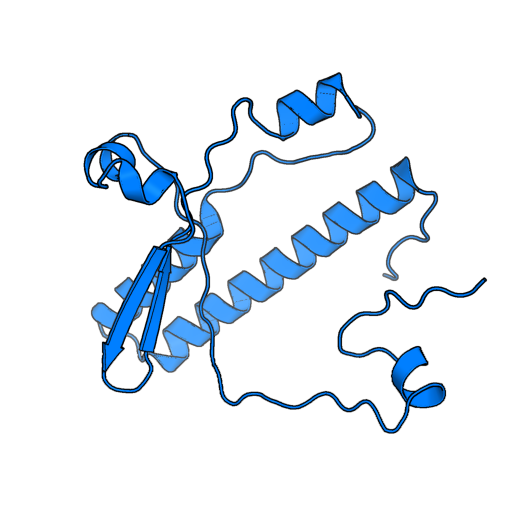A 1 102 ? -13.338 10.117 6.638 1.00 80.25 102 MET A N 1
ATOM 746 C CA . MET A 1 102 ? -14.516 9.531 7.281 1.00 80.25 102 MET A CA 1
ATOM 747 C C . MET A 1 102 ? -15.160 10.484 8.293 1.00 80.25 102 MET A C 1
ATOM 749 O O . MET A 1 102 ? -16.386 10.559 8.337 1.00 80.25 102 MET A O 1
ATOM 753 N N . THR A 1 103 ? -14.364 11.221 9.071 1.00 82.25 103 THR A N 1
ATOM 754 C CA . THR A 1 103 ? -14.844 12.248 10.007 1.00 82.25 103 THR A CA 1
ATOM 755 C C . THR A 1 103 ? -15.506 13.399 9.259 1.00 82.25 103 THR A C 1
ATOM 757 O O . THR A 1 103 ? -16.645 13.724 9.566 1.00 82.25 103 THR A O 1
ATOM 760 N N . ASP A 1 104 ? -14.875 13.930 8.209 1.00 80.69 104 ASP A N 1
ATOM 761 C CA . ASP A 1 104 ? -15.464 14.955 7.338 1.00 80.69 104 ASP A CA 1
ATOM 762 C C . ASP A 1 104 ? -16.837 14.516 6.809 1.00 80.69 104 ASP A C 1
ATOM 764 O O . ASP A 1 104 ? -17.799 15.287 6.811 1.00 80.69 104 ASP A O 1
ATOM 768 N N . ALA A 1 105 ? -16.935 13.266 6.343 1.00 83.44 105 ALA A N 1
ATOM 769 C CA . ALA A 1 105 ? -18.189 12.707 5.854 1.00 83.44 105 ALA A CA 1
ATOM 770 C C . ALA A 1 105 ? -19.238 12.569 6.972 1.00 83.44 105 ALA A C 1
ATOM 772 O O . ALA A 1 105 ? -20.420 12.827 6.740 1.00 83.44 105 ALA A O 1
ATOM 773 N N . ALA A 1 106 ? -18.819 12.186 8.182 1.00 82.19 106 ALA A N 1
ATOM 774 C CA . ALA A 1 106 ? -19.689 12.124 9.355 1.00 82.19 106 ALA A CA 1
ATOM 775 C C . ALA A 1 106 ? -20.180 13.518 9.792 1.00 82.19 106 ALA A C 1
ATOM 777 O O . ALA A 1 106 ? -21.331 13.649 10.207 1.00 82.19 106 ALA A O 1
ATOM 778 N N . ASP A 1 107 ? -19.356 14.550 9.607 1.00 90.00 107 ASP A N 1
ATOM 779 C CA . ASP A 1 107 ? -19.652 15.954 9.916 1.00 90.00 107 ASP A CA 1
ATOM 780 C C . ASP A 1 107 ? -20.464 16.664 8.811 1.00 90.00 107 ASP A C 1
ATOM 782 O O . ASP A 1 107 ? -20.724 17.867 8.879 1.00 90.00 107 ASP A O 1
ATOM 786 N N . GLY A 1 108 ? -20.927 15.918 7.801 1.00 87.31 108 GLY A N 1
ATOM 787 C CA . GLY A 1 108 ? -21.887 16.389 6.801 1.00 87.31 108 GLY A CA 1
ATOM 788 C C . GLY A 1 108 ? -21.288 16.752 5.443 1.00 87.31 108 GLY A C 1
ATOM 789 O O . GLY A 1 108 ? -22.031 17.175 4.553 1.00 87.31 108 GLY A O 1
ATOM 790 N N . ARG A 1 109 ? -19.979 16.556 5.231 1.00 87.12 109 ARG A N 1
ATOM 791 C CA . ARG A 1 109 ? -19.400 16.628 3.883 1.00 87.12 109 ARG A CA 1
ATOM 792 C C . ARG A 1 109 ? -19.987 15.504 3.017 1.00 87.12 109 ARG A C 1
ATOM 794 O O . ARG A 1 109 ? -20.074 14.365 3.479 1.00 87.12 109 ARG A O 1
ATOM 801 N N . PRO A 1 110 ? -20.363 15.759 1.751 1.00 90.25 110 PRO A N 1
ATOM 802 C CA . PRO A 1 110 ? -20.794 14.687 0.865 1.00 90.25 110 PRO A CA 1
ATOM 803 C C . PRO A 1 110 ? -19.713 13.606 0.751 1.00 90.25 110 PRO A C 1
ATOM 805 O O . PRO A 1 110 ? -18.560 13.898 0.436 1.00 90.25 110 PRO A O 1
ATOM 808 N N . LEU A 1 111 ? -20.092 12.346 0.987 1.00 78.88 111 LEU A N 1
ATOM 809 C CA . LEU A 1 111 ? -19.166 11.208 0.959 1.00 78.88 111 LEU A CA 1
ATOM 810 C C . LEU A 1 111 ? -18.310 11.136 -0.325 1.00 78.88 111 LEU A C 1
ATOM 812 O O . LEU A 1 111 ? -17.118 10.865 -0.193 1.00 78.88 111 LEU A O 1
ATOM 816 N N . PRO A 1 112 ? -18.838 11.400 -1.542 1.00 85.62 112 PRO A N 1
ATOM 817 C CA . PRO A 1 112 ? -18.010 11.431 -2.750 1.00 85.62 112 PRO A CA 1
ATOM 818 C C . PRO A 1 112 ? -16.889 12.474 -2.697 1.00 85.62 112 PRO A C 1
ATOM 820 O O . PRO A 1 112 ? -15.783 12.195 -3.148 1.00 85.62 112 PRO A O 1
ATOM 823 N N . ASP A 1 113 ? -17.141 13.642 -2.105 1.00 85.06 113 ASP A N 1
ATOM 824 C CA . ASP A 1 113 ? -16.155 14.723 -2.020 1.00 85.06 113 ASP A CA 1
ATOM 825 C C . ASP A 1 113 ? -15.066 14.400 -0.993 1.00 85.06 113 ASP A C 1
ATOM 827 O O . ASP A 1 113 ? -13.890 14.692 -1.216 1.00 85.06 113 ASP A O 1
ATOM 831 N N . ALA A 1 114 ? -15.450 13.802 0.139 1.00 79.69 114 ALA A N 1
ATOM 832 C CA . ALA A 1 114 ? -14.510 13.337 1.153 1.00 79.69 114 ALA A CA 1
ATOM 833 C C . ALA A 1 114 ? -13.636 12.190 0.616 1.00 79.69 114 ALA A C 1
ATOM 835 O O . ALA A 1 114 ? -12.417 12.195 0.795 1.00 79.69 114 ALA A O 1
ATOM 836 N N . LEU A 1 115 ? -14.248 11.242 -0.104 1.00 82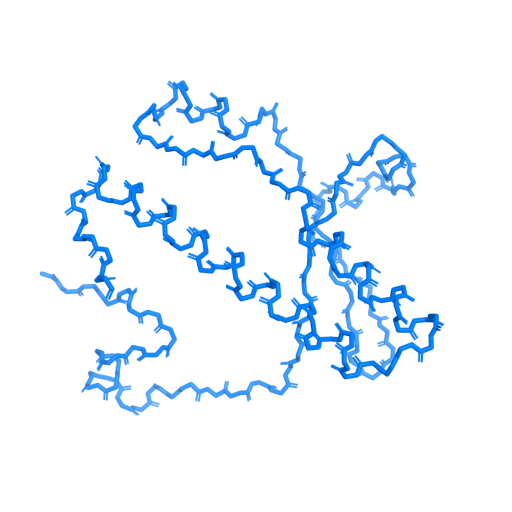.00 115 LEU A N 1
ATOM 837 C CA . LEU A 1 115 ? -13.543 10.130 -0.733 1.00 82.00 115 LEU A CA 1
ATOM 838 C C . LEU A 1 115 ? -12.600 10.614 -1.838 1.00 82.00 115 LEU A C 1
ATOM 840 O O . LEU A 1 115 ? -11.448 10.202 -1.848 1.00 82.00 115 LEU A O 1
ATOM 844 N N . GLY A 1 116 ? -13.042 11.523 -2.710 1.00 85.00 116 GLY A N 1
ATOM 845 C CA . GLY A 1 116 ? -12.198 12.081 -3.769 1.00 85.00 116 GLY A CA 1
ATOM 846 C C . GLY A 1 116 ? -10.979 12.831 -3.222 1.00 85.00 116 GLY A C 1
ATOM 847 O O . GLY A 1 116 ? -9.880 12.705 -3.757 1.00 85.00 116 GLY A O 1
ATOM 848 N N . ALA A 1 117 ? -11.134 13.558 -2.110 1.00 82.75 117 ALA A N 1
ATOM 849 C CA . ALA A 1 117 ? -10.005 14.203 -1.436 1.00 82.75 117 ALA A CA 1
ATOM 850 C C . ALA A 1 117 ? -9.013 13.184 -0.847 1.00 82.75 117 ALA A C 1
ATOM 852 O O . ALA A 1 117 ? -7.800 13.349 -0.982 1.00 82.75 117 ALA A O 1
ATOM 853 N N . TYR A 1 118 ? -9.520 12.113 -0.232 1.00 82.88 118 TYR A N 1
ATOM 854 C CA . TYR A 1 118 ? -8.687 11.009 0.239 1.00 82.88 118 TYR A CA 1
ATOM 855 C C . TYR A 1 118 ? -7.961 10.308 -0.919 1.00 82.88 118 TYR A C 1
ATOM 857 O O . TYR A 1 118 ? -6.750 10.112 -0.843 1.00 82.88 118 TYR A O 1
ATOM 865 N N . GLU A 1 119 ? -8.664 9.982 -2.005 1.00 85.50 119 GLU A N 1
ATOM 866 C CA . GLU A 1 119 ? -8.093 9.353 -3.201 1.00 85.50 119 GLU A CA 1
ATOM 867 C C . GLU A 1 119 ? -6.955 10.193 -3.783 1.00 85.50 119 GLU A C 1
ATOM 869 O O . GLU A 1 119 ? -5.882 9.658 -4.059 1.00 85.50 119 GLU A O 1
ATOM 874 N N . GLN A 1 120 ? -7.146 11.508 -3.897 1.00 86.75 120 GLN A N 1
ATOM 875 C CA . GLN A 1 120 ? -6.113 12.420 -4.379 1.00 86.75 120 GLN A CA 1
ATOM 876 C C . GLN A 1 120 ? -4.860 12.387 -3.490 1.00 86.75 120 GLN A C 1
ATOM 878 O O . GLN A 1 120 ? -3.746 12.252 -3.999 1.00 86.75 120 GLN A O 1
ATOM 883 N N . SER A 1 121 ? -5.031 12.416 -2.165 1.00 83.50 121 SER A N 1
ATOM 884 C CA . SER A 1 121 ? -3.915 12.292 -1.218 1.00 83.50 121 SER A CA 1
ATOM 885 C C . SER A 1 121 ? -3.199 10.938 -1.339 1.00 83.50 121 SER A C 1
ATOM 887 O O . SER A 1 121 ? -1.969 10.888 -1.301 1.00 83.50 121 SER A O 1
ATOM 889 N N . MET A 1 122 ? -3.938 9.841 -1.549 1.00 84.06 122 MET A N 1
ATOM 890 C CA . MET A 1 122 ? -3.351 8.511 -1.772 1.00 84.06 122 MET A CA 1
ATOM 891 C C . MET A 1 122 ? -2.577 8.421 -3.085 1.00 84.06 122 MET A C 1
ATOM 893 O O . MET A 1 122 ? -1.539 7.763 -3.133 1.00 84.06 122 MET A O 1
ATOM 897 N N . ILE A 1 123 ? -3.056 9.075 -4.142 1.00 86.31 123 ILE A N 1
ATOM 898 C CA . ILE A 1 123 ? -2.366 9.132 -5.433 1.00 86.31 123 ILE A CA 1
ATOM 899 C C . ILE A 1 123 ? -1.037 9.875 -5.284 1.00 86.31 123 ILE A C 1
ATOM 901 O O . ILE A 1 123 ? 0.001 9.374 -5.718 1.00 86.31 123 ILE A O 1
ATOM 905 N N . GLU A 1 124 ? -1.054 11.047 -4.652 1.00 87.19 124 GLU A N 1
ATOM 906 C CA . GLU A 1 124 ? 0.141 11.866 -4.440 1.00 87.19 124 GLU A CA 1
ATOM 907 C C . GLU A 1 124 ? 1.200 11.118 -3.626 1.00 87.19 124 GLU A C 1
ATOM 909 O O . GLU A 1 124 ? 2.359 11.020 -4.048 1.00 87.19 124 GLU A O 1
ATOM 914 N N . GLU A 1 125 ? 0.782 10.517 -2.512 1.00 84.06 125 GLU A N 1
ATOM 915 C CA . GLU A 1 125 ? 1.656 9.723 -1.655 1.00 84.06 125 GLU A CA 1
ATOM 916 C C . GLU A 1 125 ? 2.166 8.461 -2.364 1.00 84.06 125 GLU A C 1
ATOM 918 O O . GLU A 1 125 ? 3.355 8.136 -2.309 1.00 84.06 125 GLU A O 1
ATOM 923 N N . GLY A 1 126 ? 1.301 7.781 -3.119 1.00 84.62 126 GLY A N 1
ATOM 924 C CA . GLY A 1 126 ? 1.674 6.628 -3.933 1.00 84.62 126 GLY A CA 1
ATOM 925 C C . GLY A 1 126 ? 2.766 6.967 -4.950 1.00 84.62 126 GLY A C 1
ATOM 926 O O . GLY A 1 126 ? 3.784 6.276 -5.026 1.00 84.62 126 GLY A O 1
ATOM 927 N N . PHE A 1 127 ? 2.616 8.068 -5.692 1.00 89.38 127 PHE A N 1
ATOM 928 C CA . PHE A 1 127 ? 3.642 8.517 -6.636 1.00 89.38 127 PHE A CA 1
ATOM 929 C C . PHE A 1 127 ? 4.928 8.978 -5.942 1.00 89.38 127 PHE A C 1
ATOM 931 O O . PHE A 1 127 ? 6.017 8.771 -6.484 1.00 89.38 127 PHE A O 1
ATOM 938 N N . ARG A 1 128 ? 4.846 9.565 -4.741 1.00 89.31 128 ARG A N 1
ATOM 939 C CA . ARG A 1 128 ? 6.029 9.891 -3.931 1.00 89.31 128 ARG A CA 1
ATOM 940 C C . ARG A 1 128 ? 6.810 8.631 -3.559 1.00 89.31 128 ARG A C 1
ATOM 942 O O . ARG A 1 128 ? 8.019 8.584 -3.786 1.00 89.31 128 ARG A O 1
ATOM 949 N N . MET A 1 129 ? 6.120 7.591 -3.09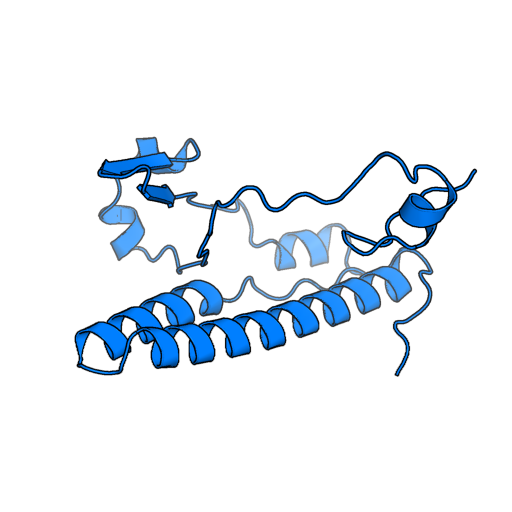6 1.00 86.69 129 MET A N 1
ATOM 950 C CA . MET A 1 129 ? 6.733 6.302 -2.767 1.00 86.69 129 MET A CA 1
ATOM 951 C C . MET A 1 129 ? 7.338 5.605 -3.986 1.00 86.69 129 MET A C 1
ATOM 953 O O . MET A 1 129 ? 8.432 5.049 -3.893 1.00 86.69 129 MET A O 1
ATOM 957 N N . VAL A 1 130 ? 6.687 5.678 -5.152 1.00 89.12 130 VAL A N 1
ATOM 958 C CA . VAL A 1 130 ? 7.252 5.165 -6.412 1.00 89.12 130 VAL A CA 1
ATOM 959 C C . VAL A 1 130 ? 8.553 5.887 -6.763 1.00 89.12 130 VAL A C 1
ATOM 961 O O . VAL A 1 130 ? 9.538 5.231 -7.095 1.00 89.12 130 VAL A O 1
ATOM 964 N N . ARG A 1 131 ? 8.600 7.219 -6.636 1.00 90.38 131 ARG A N 1
ATOM 965 C CA . ARG A 1 131 ? 9.823 8.002 -6.878 1.00 90.38 131 ARG A CA 1
ATOM 966 C C . ARG A 1 131 ? 10.941 7.651 -5.897 1.00 90.38 131 ARG A C 1
ATOM 968 O O . ARG A 1 131 ? 12.075 7.445 -6.326 1.00 90.38 131 ARG A O 1
ATOM 975 N N . LEU A 1 132 ? 10.626 7.518 -4.608 1.00 88.81 132 LEU A N 1
ATOM 976 C CA . LEU A 1 132 ? 11.590 7.085 -3.591 1.00 88.81 132 LEU A CA 1
ATOM 977 C C . LEU A 1 132 ? 12.141 5.683 -3.905 1.00 88.81 132 LEU A C 1
ATOM 979 O O . LEU A 1 132 ? 13.352 5.457 -3.853 1.00 88.81 132 LEU A O 1
ATOM 983 N N . SER A 1 133 ? 11.262 4.751 -4.281 1.00 88.44 133 SER A N 1
ATOM 984 C CA . SER A 1 133 ? 11.632 3.388 -4.667 1.00 88.44 133 SER A CA 1
ATOM 985 C C . SER A 1 133 ? 12.508 3.360 -5.921 1.00 88.44 133 SER A C 1
ATOM 987 O O . SER A 1 133 ? 13.536 2.686 -5.923 1.00 88.44 133 SER A O 1
ATOM 989 N N . ALA A 1 134 ? 12.169 4.137 -6.952 1.00 90.12 134 ALA A N 1
ATOM 990 C CA . ALA A 1 134 ? 12.979 4.241 -8.160 1.00 90.12 134 ALA A CA 1
ATOM 991 C C . ALA A 1 134 ? 14.373 4.811 -7.864 1.00 90.12 134 ALA A C 1
ATO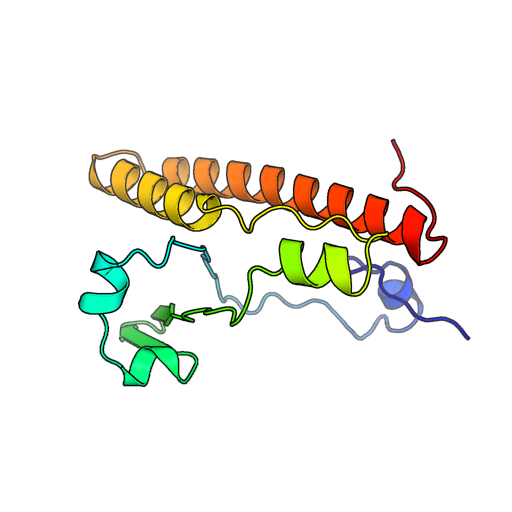M 993 O O . ALA A 1 134 ? 15.368 4.252 -8.317 1.00 90.12 134 ALA A O 1
ATOM 994 N N . ALA A 1 135 ? 14.468 5.848 -7.026 1.00 90.69 135 ALA A N 1
ATOM 995 C CA . ALA A 1 135 ? 15.752 6.400 -6.600 1.00 90.69 135 ALA A CA 1
ATOM 996 C C . ALA A 1 135 ? 16.607 5.376 -5.832 1.00 90.69 135 ALA A C 1
ATOM 998 O O . ALA A 1 135 ? 17.829 5.350 -5.994 1.00 90.69 135 ALA A O 1
ATOM 999 N N . ASN A 1 136 ? 15.985 4.522 -5.009 1.00 91.62 136 ASN A N 1
ATOM 1000 C CA . ASN A 1 136 ? 16.669 3.374 -4.409 1.00 91.62 136 ASN A CA 1
ATOM 1001 C C . ASN A 1 136 ? 17.142 2.397 -5.497 1.00 91.62 136 ASN A C 1
ATOM 1003 O O . ASN A 1 136 ? 18.309 2.026 -5.496 1.00 91.62 136 ASN A O 1
ATOM 1007 N N . GLY A 1 137 ? 16.283 2.034 -6.453 1.00 88.94 137 GLY A N 1
ATOM 1008 C CA . GLY A 1 137 ? 16.624 1.130 -7.556 1.00 88.94 137 GLY A CA 1
ATOM 1009 C C . GLY A 1 137 ? 17.794 1.620 -8.415 1.00 88.94 137 GLY A C 1
ATOM 1010 O O . GLY A 1 137 ? 18.673 0.832 -8.758 1.00 88.94 137 GLY A O 1
ATOM 1011 N N . THR A 1 138 ? 17.871 2.917 -8.713 1.00 90.44 138 THR A N 1
ATOM 1012 C CA . THR A 1 138 ? 19.022 3.496 -9.421 1.00 90.44 138 THR A CA 1
ATOM 1013 C C . THR A 1 138 ? 20.301 3.397 -8.591 1.00 90.44 138 THR A C 1
ATOM 1015 O O . THR A 1 138 ? 21.347 3.038 -9.128 1.00 90.44 138 THR A O 1
ATOM 1018 N N . ARG A 1 139 ? 20.228 3.649 -7.276 1.00 86.69 139 ARG A N 1
ATOM 1019 C CA . ARG A 1 139 ? 21.390 3.563 -6.374 1.00 86.69 139 ARG A CA 1
ATOM 1020 C C . ARG A 1 139 ? 21.897 2.139 -6.162 1.00 86.69 139 ARG A C 1
ATOM 1022 O O . ARG A 1 139 ? 23.103 1.953 -6.051 1.00 86.69 139 ARG A O 1
ATOM 1029 N N . THR A 1 140 ? 21.003 1.156 -6.077 1.00 88.50 140 THR A N 1
ATOM 1030 C CA . THR A 1 140 ? 21.357 -0.190 -5.595 1.00 88.50 140 THR A CA 1
ATOM 1031 C C . THR A 1 140 ? 21.335 -1.265 -6.675 1.00 88.50 140 THR A C 1
ATOM 1033 O O . THR A 1 140 ? 22.067 -2.245 -6.571 1.00 88.50 140 THR A O 1
ATOM 1036 N N . LEU A 1 141 ? 20.528 -1.089 -7.723 1.00 87.25 141 LEU A N 1
ATOM 1037 C CA . LEU A 1 141 ? 20.298 -2.093 -8.769 1.00 87.25 141 LEU A CA 1
ATOM 1038 C C . LEU A 1 141 ? 20.706 -1.613 -10.169 1.00 87.25 141 LEU A C 1
ATOM 1040 O O . LEU A 1 141 ? 20.438 -2.314 -11.142 1.00 87.25 141 LEU A O 1
ATOM 1044 N N . ALA A 1 142 ? 21.320 -0.427 -10.280 1.00 87.56 142 ALA A N 1
ATOM 1045 C CA . ALA A 1 142 ? 21.615 0.234 -11.555 1.00 87.56 142 ALA A CA 1
ATOM 1046 C C . ALA A 1 142 ? 20.376 0.359 -12.470 1.00 87.56 142 ALA A C 1
ATOM 1048 O O . ALA A 1 142 ? 20.486 0.296 -13.694 1.00 87.56 142 ALA A O 1
ATOM 1049 N N . ALA A 1 143 ? 19.188 0.510 -11.872 1.00 86.25 143 ALA A N 1
ATOM 1050 C CA . ALA A 1 143 ? 17.958 0.723 -12.622 1.00 86.25 143 ALA A CA 1
ATOM 1051 C C . ALA A 1 143 ? 17.969 2.102 -13.300 1.00 86.25 143 ALA A C 1
ATOM 1053 O O . ALA A 1 143 ? 18.437 3.087 -12.716 1.00 86.25 143 ALA A O 1
ATOM 1054 N N . GLU A 1 144 ? 17.419 2.177 -14.512 1.00 87.56 144 GLU A N 1
ATOM 1055 C CA . GLU A 1 144 ? 17.201 3.454 -15.192 1.00 87.56 144 GLU A CA 1
ATOM 1056 C C . GLU A 1 144 ? 16.317 4.376 -14.331 1.00 87.56 144 GLU A C 1
ATOM 1058 O O . GLU A 1 144 ? 15.379 3.899 -13.680 1.00 87.56 144 GLU A O 1
ATOM 1063 N N . PRO A 1 145 ? 16.614 5.687 -14.287 1.00 87.06 145 PRO A N 1
ATOM 1064 C CA . PRO A 1 145 ? 15.789 6.638 -13.558 1.00 87.06 145 PRO A CA 1
ATOM 1065 C C . PRO A 1 145 ? 14.398 6.756 -14.193 1.00 87.06 145 PRO A C 1
ATOM 1067 O O . PRO A 1 145 ? 14.203 6.465 -15.375 1.00 87.06 145 PRO A O 1
ATOM 1070 N N . LEU A 1 146 ? 13.423 7.224 -13.409 1.00 84.50 146 LEU A N 1
ATOM 1071 C CA . LEU A 1 146 ? 12.118 7.587 -13.961 1.00 84.50 146 LEU A CA 1
ATOM 1072 C C . LEU A 1 146 ? 12.272 8.759 -14.951 1.00 84.50 146 LEU A C 1
ATOM 1074 O O . LEU A 1 146 ? 13.105 9.635 -14.708 1.00 84.50 146 LEU A O 1
ATOM 1078 N N . PRO A 1 147 ? 11.481 8.791 -16.038 1.00 83.31 147 PRO A N 1
ATOM 1079 C CA . PRO A 1 147 ? 11.423 9.946 -16.930 1.00 83.31 147 PRO A CA 1
ATOM 1080 C C . PRO A 1 147 ? 10.914 11.195 -16.189 1.00 83.31 147 PRO A C 1
ATOM 1082 O O . PRO A 1 147 ? 10.151 11.064 -15.228 1.00 83.31 147 PRO A O 1
ATOM 1085 N N . GLU A 1 148 ? 11.354 12.377 -16.640 1.00 74.19 148 GLU A N 1
ATOM 1086 C CA . GLU A 1 148 ? 10.892 13.689 -16.141 1.00 74.19 148 GLU A CA 1
ATOM 1087 C C . GLU A 1 148 ? 9.408 13.952 -16.429 1.00 74.19 148 GLU A C 1
ATOM 1089 O O . GLU A 1 148 ? 8.926 13.564 -17.522 1.00 74.19 148 GLU A O 1
#

InterPro domains:
  IPR036188 FAD/NAD(P)-binding domain superfamily [G3DSA:3.50.50.60] (1-94)

Radius of gyration: 19.35 Å; chains: 1; bounding box: 47×30×52 Å

pLDDT: mean 84.73, std 7.36, range [57.91, 96.19]

Organism: NCBI:txid455432